Protein AF-A0A9D8N7I3-F1 (afdb_monomer_lite)

Sequence (74 aa):
FQQIYTADCREDVAAKYKSLLYRRTGSWPYADKNGSFLAELVDVTDEGTLILCDKVGQERHYAFKEVAFMLATE

Radius of gyration: 19.25 Å; chains: 1; bounding box: 37×35×57 Å

Foldseek 3Di:
DDDDDDDDDPPPVVVVVVVVVVPQPFFFWKAFPVGIATWHFPDADPQGWTWTAGPVRDTDTHHPPRMDGDDPDD

pLDDT: mean 70.69, std 16.68, range [35.34, 89.12]

Structure (mmCIF, N/CA/C/O backbone):
data_AF-A0A9D8N7I3-F1
#
_entry.id   AF-A0A9D8N7I3-F1
#
loop_
_atom_site.group_PDB
_atom_site.id
_atom_site.type_symbol
_atom_site.label_atom_id
_atom_site.label_alt_id
_atom_site.label_comp_id
_atom_site.label_asym_id
_atom_site.label_entity_id
_atom_site.label_seq_id
_atom_site.pdbx_PDB_ins_code
_atom_site.Cartn_x
_atom_site.Cartn_y
_atom_site.Cartn_z
_atom_site.occupancy
_atom_site.B_iso_or_equiv
_atom_site.auth_seq_id
_atom_site.auth_comp_id
_atom_site.auth_asym_id
_atom_site.auth_atom_id
_atom_site.pdbx_PDB_model_num
ATOM 1 N N . PHE A 1 1 ? 23.171 11.951 -42.665 1.00 38.28 1 PHE A N 1
ATOM 2 C CA . PHE A 1 1 ? 24.298 11.190 -42.092 1.00 38.28 1 PHE A CA 1
ATOM 3 C C . PHE A 1 1 ? 24.792 11.917 -40.848 1.00 38.28 1 PHE A C 1
ATOM 5 O O . PHE A 1 1 ? 24.753 13.136 -40.818 1.00 38.28 1 PHE A O 1
ATOM 12 N N . GLN A 1 2 ? 25.080 11.130 -39.817 1.00 35.34 2 GLN A N 1
ATOM 13 C CA . GLN A 1 2 ? 25.104 11.398 -38.372 1.00 35.34 2 GLN A CA 1
ATOM 14 C C . GLN A 1 2 ? 25.799 12.654 -37.803 1.00 35.34 2 GLN A C 1
ATOM 16 O O . GLN A 1 2 ? 26.883 13.028 -38.223 1.00 35.34 2 GLN A O 1
ATOM 21 N N . GLN A 1 3 ? 25.149 13.165 -36.742 1.00 44.50 3 GLN A N 1
ATOM 22 C CA . GLN A 1 3 ? 25.648 13.576 -35.413 1.00 44.50 3 GLN A CA 1
ATOM 23 C C . GLN A 1 3 ? 27.001 14.288 -35.282 1.00 44.50 3 GLN A C 1
ATOM 25 O O . GLN A 1 3 ? 28.049 13.678 -35.456 1.00 44.50 3 GLN A O 1
ATOM 30 N N . ILE A 1 4 ? 26.958 15.466 -34.648 1.00 45.00 4 ILE A N 1
ATOM 31 C CA . ILE A 1 4 ? 27.898 15.797 -33.569 1.00 45.00 4 ILE A CA 1
ATOM 32 C C . ILE A 1 4 ? 27.057 16.241 -32.361 1.00 45.00 4 ILE A C 1
ATOM 34 O O . ILE A 1 4 ? 26.464 17.315 -32.352 1.00 45.00 4 ILE A O 1
ATOM 38 N N . TYR A 1 5 ? 26.921 15.331 -31.392 1.00 45.72 5 TYR A N 1
ATOM 39 C CA . TYR A 1 5 ? 26.347 15.566 -30.066 1.00 45.72 5 TYR A CA 1
ATOM 40 C C . TYR A 1 5 ? 27.371 16.362 -29.255 1.00 45.72 5 TYR A C 1
ATOM 42 O O . TYR A 1 5 ? 28.385 15.799 -28.843 1.00 45.72 5 TYR A O 1
ATOM 50 N N . THR A 1 6 ? 27.123 17.648 -29.024 1.00 45.38 6 THR A N 1
ATOM 51 C CA . THR A 1 6 ? 27.950 18.432 -28.104 1.00 45.38 6 THR A CA 1
ATOM 52 C C . THR A 1 6 ? 27.362 18.328 -26.704 1.00 45.38 6 THR A C 1
ATOM 54 O O . THR A 1 6 ? 26.171 18.545 -26.491 1.00 45.38 6 THR A O 1
ATOM 57 N N . ALA A 1 7 ? 28.222 17.899 -25.788 1.00 53.06 7 ALA A N 1
ATOM 58 C CA . ALA A 1 7 ? 27.966 17.614 -24.393 1.00 53.06 7 ALA A CA 1
ATOM 59 C C . ALA A 1 7 ? 27.376 18.819 -23.644 1.00 53.06 7 ALA A C 1
ATOM 61 O O . ALA A 1 7 ? 28.062 19.815 -23.445 1.00 53.06 7 ALA A O 1
ATOM 62 N N . ASP A 1 8 ? 26.128 18.687 -23.196 1.00 46.56 8 ASP A N 1
ATOM 63 C CA . ASP A 1 8 ? 25.549 19.517 -22.144 1.00 46.56 8 ASP A CA 1
ATOM 64 C C . ASP A 1 8 ? 24.593 18.650 -21.300 1.00 46.56 8 ASP A C 1
ATOM 66 O O . ASP A 1 8 ? 23.518 18.231 -21.730 1.00 46.56 8 ASP A O 1
ATOM 70 N N . CYS A 1 9 ? 25.086 18.265 -20.124 1.00 50.25 9 CYS A N 1
ATOM 71 C CA . CYS A 1 9 ? 24.322 18.004 -18.901 1.00 50.25 9 CYS A CA 1
ATOM 72 C C . CYS A 1 9 ? 23.145 17.004 -18.954 1.00 50.25 9 CYS A C 1
ATOM 74 O O . CYS A 1 9 ? 22.093 17.211 -18.350 1.00 50.25 9 CYS A O 1
ATOM 76 N N . ARG A 1 10 ? 23.336 15.839 -19.582 1.00 47.09 10 ARG A N 1
ATOM 77 C CA . ARG A 1 10 ?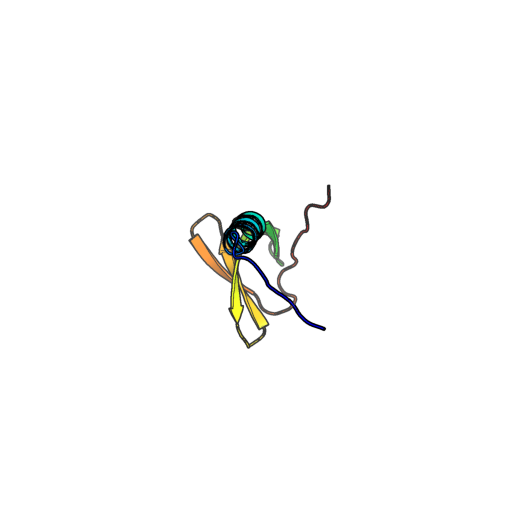 22.373 14.714 -19.528 1.00 47.09 10 ARG A CA 1
ATOM 78 C C . ARG A 1 10 ? 22.270 14.044 -18.139 1.00 47.09 10 ARG A C 1
ATOM 80 O O . ARG A 1 10 ? 21.431 13.168 -17.938 1.00 47.09 10 ARG A O 1
ATOM 87 N N . GLU A 1 11 ? 23.104 14.452 -17.186 1.00 51.72 11 GLU A N 1
ATOM 88 C CA . GLU A 1 11 ? 23.127 13.928 -15.815 1.00 51.72 11 GLU A CA 1
ATOM 89 C C . GLU A 1 11 ? 22.064 14.584 -14.910 1.00 51.72 11 GLU A C 1
ATOM 91 O O . GLU A 1 11 ? 21.577 13.945 -13.975 1.00 51.72 11 GLU A O 1
ATOM 96 N N . ASP A 1 12 ? 21.609 15.803 -15.230 1.00 55.94 12 ASP A N 1
ATOM 97 C CA . ASP A 1 12 ? 20.679 16.553 -14.372 1.00 55.94 12 ASP A CA 1
ATOM 98 C C . ASP A 1 12 ? 19.239 16.031 -14.476 1.00 55.94 12 ASP A C 1
ATOM 100 O O . ASP A 1 12 ? 18.551 15.858 -13.473 1.00 55.94 12 ASP A O 1
ATOM 104 N N . VAL A 1 13 ? 18.784 15.671 -15.682 1.00 56.53 13 VAL A N 1
ATOM 105 C CA . VAL A 1 13 ? 17.416 15.165 -15.895 1.00 56.53 13 VAL A CA 1
ATOM 106 C C . VAL A 1 13 ? 17.205 13.823 -15.196 1.00 56.53 13 VAL A C 1
ATOM 108 O O . VAL A 1 13 ? 16.151 13.610 -14.605 1.00 56.53 13 VAL A O 1
ATOM 111 N N . ALA A 1 14 ? 18.198 12.930 -15.203 1.00 57.62 14 ALA A N 1
ATOM 112 C CA . ALA A 1 14 ? 18.091 11.630 -14.544 1.00 57.62 14 ALA A CA 1
ATOM 113 C C . ALA A 1 14 ? 18.071 11.757 -13.010 1.00 57.62 14 ALA A C 1
ATOM 115 O O . ALA A 1 14 ? 17.278 11.081 -12.352 1.00 57.62 14 ALA A O 1
ATOM 116 N N . ALA A 1 15 ? 18.891 12.647 -12.442 1.00 59.56 15 ALA A N 1
ATOM 117 C CA . ALA A 1 15 ? 18.883 12.943 -11.011 1.00 59.56 15 ALA A CA 1
ATOM 118 C C . ALA A 1 15 ? 17.568 13.613 -10.586 1.00 59.56 15 ALA A C 1
ATOM 120 O O . ALA A 1 15 ? 16.922 13.166 -9.645 1.00 59.56 15 ALA A O 1
ATOM 121 N N . LYS A 1 16 ? 17.103 14.615 -11.336 1.00 61.00 16 LYS A N 1
ATOM 122 C CA . LYS A 1 16 ? 15.846 15.338 -11.085 1.00 61.00 16 LYS A CA 1
ATOM 123 C C . LYS A 1 16 ? 14.615 14.442 -11.245 1.00 61.00 16 LYS A C 1
ATOM 125 O O . LYS A 1 16 ? 13.673 14.552 -10.464 1.00 61.00 16 LYS A O 1
ATOM 130 N N . TYR A 1 17 ? 14.645 13.505 -12.195 1.00 53.31 17 TYR A N 1
ATOM 131 C CA . TYR A 1 17 ? 13.620 12.471 -12.365 1.00 53.31 17 TYR A CA 1
ATOM 132 C C . TYR A 1 17 ? 13.625 11.473 -11.197 1.00 53.31 17 TYR A C 1
ATOM 134 O O . TYR A 1 17 ? 12.565 11.174 -10.655 1.00 53.31 17 TYR A O 1
ATOM 142 N N . LYS A 1 18 ? 14.801 11.034 -10.721 1.00 55.97 18 LYS A N 1
ATOM 143 C CA . LYS A 1 18 ? 14.922 10.189 -9.517 1.00 55.97 18 LYS A CA 1
ATOM 144 C C . LYS A 1 18 ? 14.425 10.888 -8.247 1.00 55.97 18 LYS A C 1
ATOM 146 O O . LYS A 1 18 ? 13.716 10.264 -7.463 1.00 55.97 18 LYS A O 1
ATOM 151 N N . SER A 1 19 ? 14.721 12.174 -8.069 1.00 58.31 19 SER A N 1
ATOM 152 C CA . SER A 1 19 ? 14.270 12.965 -6.913 1.00 58.31 19 SER A CA 1
ATOM 153 C C . SER A 1 19 ? 12.758 13.212 -6.903 1.00 58.31 19 SER A C 1
ATOM 155 O O . SER A 1 19 ? 12.162 13.332 -5.837 1.00 58.31 19 SER A O 1
ATOM 157 N N . LEU A 1 20 ? 12.117 13.271 -8.077 1.00 56.59 20 LEU A N 1
ATOM 158 C CA . LEU A 1 20 ? 10.661 13.415 -8.208 1.00 56.59 20 LEU A CA 1
ATOM 159 C C . LEU A 1 20 ? 9.916 12.071 -8.150 1.00 56.59 20 LEU A C 1
ATOM 161 O O . LEU A 1 20 ? 8.771 12.051 -7.698 1.00 56.59 20 LEU A O 1
ATOM 165 N N . LEU A 1 21 ? 10.551 10.958 -8.547 1.00 53.72 21 LEU A N 1
ATOM 166 C CA . LEU A 1 21 ? 10.031 9.604 -8.301 1.00 53.72 21 LEU A CA 1
ATOM 167 C C . LEU A 1 21 ? 10.091 9.211 -6.821 1.00 53.72 21 LEU A C 1
ATOM 169 O O . LEU A 1 21 ? 9.283 8.399 -6.381 1.00 53.72 21 LEU A O 1
ATOM 173 N N . TYR A 1 22 ? 10.974 9.835 -6.035 1.00 46.28 22 TYR A N 1
ATOM 174 C CA . TYR A 1 22 ? 11.033 9.688 -4.576 1.00 46.28 22 TYR A CA 1
ATOM 175 C C . TYR A 1 22 ? 9.861 10.353 -3.827 1.00 46.28 22 TYR A C 1
ATOM 177 O O . TYR A 1 22 ? 9.900 10.514 -2.611 1.00 46.28 22 TYR A O 1
ATOM 185 N N . ARG A 1 23 ? 8.757 10.673 -4.513 1.00 51.06 23 ARG A N 1
ATOM 186 C CA . ARG A 1 23 ? 7.461 10.987 -3.885 1.00 51.06 23 ARG A CA 1
ATOM 187 C C . ARG A 1 23 ? 6.711 9.723 -3.470 1.00 51.06 23 ARG A C 1
ATOM 189 O O . ARG A 1 23 ? 5.525 9.567 -3.750 1.00 51.06 23 ARG A O 1
ATOM 196 N N . ARG A 1 24 ? 7.409 8.791 -2.830 1.00 50.91 24 ARG A N 1
ATOM 197 C CA . ARG A 1 24 ? 6.773 7.599 -2.262 1.00 50.91 24 ARG A CA 1
ATOM 198 C C . ARG A 1 24 ? 7.387 7.141 -0.946 1.00 50.91 24 ARG A C 1
ATOM 200 O O . ARG A 1 24 ? 7.111 6.032 -0.517 1.00 50.91 24 ARG A O 1
ATOM 207 N N . THR A 1 25 ? 8.176 7.995 -0.297 1.00 50.94 25 THR A N 1
ATOM 208 C CA . THR A 1 25 ? 8.444 7.855 1.135 1.00 50.94 25 THR A CA 1
ATOM 209 C C . THR A 1 25 ? 7.214 8.375 1.860 1.00 50.94 25 THR A C 1
ATOM 211 O O . THR A 1 25 ? 6.855 9.548 1.726 1.00 50.94 25 THR A O 1
ATOM 214 N N . GLY A 1 26 ? 6.499 7.487 2.534 1.00 63.19 26 GLY A N 1
ATOM 215 C CA . GLY A 1 26 ? 5.195 7.813 3.083 1.00 63.19 26 GLY A CA 1
ATOM 216 C C . GLY A 1 26 ? 4.445 6.570 3.513 1.00 63.19 26 GLY A C 1
ATOM 217 O O . GLY A 1 26 ? 4.326 5.596 2.773 1.00 63.19 26 GLY A O 1
ATOM 218 N N . SER A 1 27 ? 3.907 6.623 4.724 1.00 71.06 27 SER A N 1
ATOM 219 C CA . SER A 1 27 ? 2.990 5.608 5.216 1.00 71.06 27 SER A CA 1
ATOM 220 C C . SER A 1 27 ? 1.665 5.755 4.474 1.00 71.06 27 SER A C 1
ATOM 222 O O . SER A 1 27 ? 1.015 6.799 4.559 1.00 71.06 27 SER A O 1
ATOM 224 N N . TRP A 1 28 ? 1.256 4.713 3.769 1.00 80.69 28 TRP A N 1
ATOM 225 C CA . TRP A 1 28 ? -0.028 4.645 3.093 1.00 80.69 28 TRP A CA 1
ATOM 226 C C . TRP A 1 28 ? -1.033 3.880 3.949 1.00 80.69 28 TRP A C 1
ATOM 228 O O . TRP A 1 28 ? -0.632 3.010 4.728 1.00 80.69 28 TRP A O 1
ATOM 238 N N . PRO A 1 29 ? -2.334 4.183 3.834 1.00 83.94 29 PRO A N 1
ATOM 239 C CA . PRO A 1 29 ? -3.351 3.402 4.508 1.00 83.94 29 PRO A CA 1
ATOM 240 C C . PRO A 1 29 ? -3.486 2.038 3.826 1.00 83.94 29 PRO A C 1
ATOM 242 O O . PRO A 1 29 ? -3.848 1.918 2.656 1.00 83.94 29 PRO A O 1
ATOM 245 N N . TYR A 1 30 ? -3.191 1.002 4.591 1.00 87.00 30 TYR A N 1
ATOM 246 C CA . TYR A 1 30 ? -3.461 -0.389 4.277 1.00 87.00 30 TYR A CA 1
ATOM 247 C C . TYR A 1 30 ? -4.652 -0.857 5.105 1.00 87.00 30 TYR A C 1
ATOM 249 O O . TYR A 1 30 ? -4.891 -0.347 6.195 1.00 87.00 30 TYR A O 1
ATOM 257 N N . ALA A 1 31 ? -5.413 -1.815 4.595 1.00 84.12 31 ALA A N 1
ATOM 258 C CA . ALA A 1 31 ? -6.505 -2.448 5.317 1.00 84.12 31 ALA A CA 1
ATOM 259 C C . ALA A 1 31 ? -6.302 -3.961 5.336 1.00 84.12 31 ALA A C 1
ATOM 261 O O . ALA A 1 31 ? -6.235 -4.592 4.284 1.00 84.12 31 ALA A O 1
ATOM 262 N N . ASP A 1 32 ? -6.196 -4.530 6.530 1.00 86.56 32 ASP A N 1
ATOM 263 C CA . ASP A 1 32 ? -6.192 -5.971 6.764 1.00 86.56 32 ASP A CA 1
ATOM 264 C C . ASP A 1 32 ? -7.516 -6.417 7.418 1.00 86.56 32 ASP A C 1
ATOM 266 O O . ASP A 1 32 ? -8.436 -5.620 7.625 1.00 86.56 32 ASP A O 1
ATOM 270 N N . LYS A 1 33 ? -7.634 -7.709 7.752 1.00 83.88 33 LYS A N 1
ATOM 271 C CA . LYS A 1 33 ? -8.828 -8.293 8.400 1.00 83.88 33 LYS A CA 1
ATOM 272 C C . LYS A 1 33 ? -9.199 -7.612 9.725 1.00 83.88 33 LYS A C 1
ATOM 274 O O . LYS A 1 33 ? -10.358 -7.670 10.129 1.00 83.88 33 LYS A O 1
ATOM 279 N N . ASN A 1 34 ? -8.233 -7.004 10.405 1.00 81.75 34 ASN A N 1
ATOM 280 C CA . ASN A 1 34 ? -8.386 -6.377 11.710 1.00 81.75 34 ASN A CA 1
ATOM 281 C C . ASN A 1 34 ? -8.685 -4.867 11.626 1.00 81.75 34 ASN A C 1
ATOM 283 O O . ASN A 1 34 ? -8.978 -4.253 12.654 1.00 81.75 34 ASN A O 1
ATOM 287 N N . GLY A 1 35 ? -8.624 -4.264 10.434 1.00 84.31 35 GLY A N 1
ATOM 288 C CA . GLY A 1 35 ? -8.926 -2.850 10.205 1.00 84.31 35 GLY A CA 1
ATOM 289 C C . GLY A 1 35 ? -7.922 -2.150 9.291 1.00 84.31 35 GLY A C 1
ATOM 290 O O . GLY A 1 35 ? -7.105 -2.781 8.628 1.00 84.31 35 GLY A O 1
ATOM 291 N N . SER A 1 36 ? -7.997 -0.820 9.241 1.00 86.94 36 SER A N 1
ATOM 292 C CA . SER A 1 36 ? -7.076 0.016 8.466 1.00 86.94 36 SER A CA 1
ATOM 293 C C . SER A 1 36 ? -5.933 0.565 9.322 1.00 86.94 36 SER A C 1
ATOM 295 O O . SER A 1 36 ? -6.183 1.107 10.398 1.00 86.94 36 SER A O 1
ATOM 297 N N . PHE A 1 37 ? -4.703 0.500 8.821 1.00 86.19 37 PHE A N 1
ATOM 298 C CA . PHE A 1 37 ? -3.483 0.986 9.465 1.00 86.19 37 PHE A CA 1
ATOM 299 C C . PHE A 1 37 ? -2.591 1.728 8.464 1.00 86.19 37 PHE A C 1
ATOM 301 O O . PHE A 1 37 ? -2.753 1.599 7.256 1.00 86.19 37 PHE A O 1
ATOM 308 N N . LEU A 1 38 ? -1.656 2.538 8.959 1.00 86.38 38 LEU A N 1
ATOM 309 C CA . LEU A 1 38 ? -0.718 3.278 8.116 1.00 86.38 38 LEU A CA 1
ATOM 310 C C . LEU A 1 38 ? 0.635 2.579 8.132 1.00 86.38 38 LEU A C 1
ATOM 312 O O . LEU A 1 38 ? 1.316 2.594 9.152 1.00 86.38 38 LEU A O 1
ATOM 31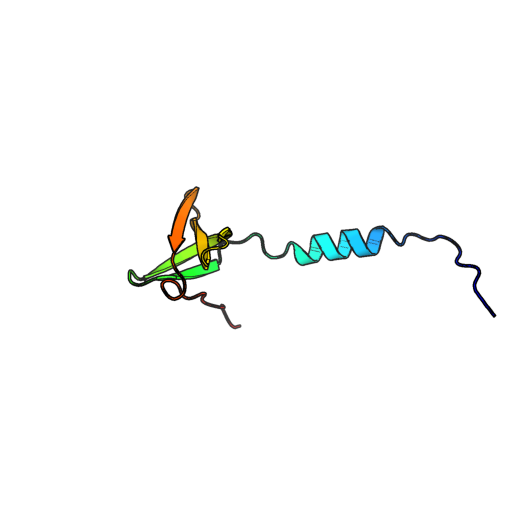6 N N . ALA A 1 39 ? 1.060 2.058 6.989 1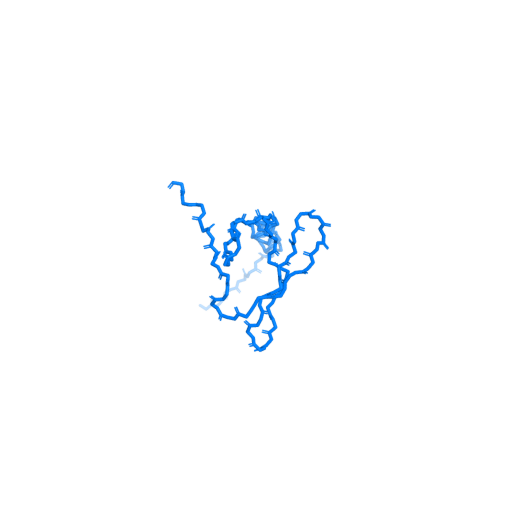.00 88.25 39 ALA A N 1
ATOM 317 C CA . ALA A 1 39 ? 2.368 1.432 6.863 1.00 88.25 39 ALA A CA 1
ATOM 318 C C . ALA A 1 39 ? 3.088 1.870 5.594 1.00 88.25 39 ALA A C 1
ATOM 320 O O . ALA A 1 39 ? 2.490 2.385 4.654 1.00 88.25 39 ALA A O 1
ATOM 321 N N . GLU A 1 40 ? 4.396 1.706 5.575 1.00 86.69 40 GLU A N 1
ATOM 322 C CA . GLU A 1 40 ? 5.233 1.865 4.401 1.00 86.69 40 GLU A CA 1
ATOM 323 C C . GLU A 1 40 ? 5.498 0.487 3.796 1.00 86.69 40 GLU A C 1
ATOM 325 O O . GLU A 1 40 ? 5.753 -0.472 4.522 1.00 86.69 40 GLU A O 1
ATOM 330 N N . LEU A 1 41 ? 5.409 0.371 2.470 1.00 84.19 41 LEU A N 1
ATOM 331 C CA . LEU A 1 41 ? 5.829 -0.852 1.793 1.00 84.19 41 LEU A CA 1
ATOM 332 C C . LEU A 1 41 ? 7.353 -0.896 1.803 1.00 84.19 41 LEU A C 1
ATOM 334 O O . LEU A 1 41 ? 7.980 -0.115 1.091 1.00 84.19 41 LEU A O 1
ATOM 338 N N . VAL A 1 42 ? 7.917 -1.792 2.607 1.00 86.75 42 VAL A N 1
ATOM 339 C CA . VAL A 1 42 ? 9.365 -1.984 2.708 1.00 86.75 42 VAL A CA 1
ATOM 340 C C . VAL A 1 42 ? 9.847 -2.827 1.544 1.00 86.75 42 VAL A C 1
ATOM 342 O O . VAL A 1 42 ? 10.733 -2.409 0.808 1.00 86.75 42 VAL A O 1
ATOM 345 N N . ASP A 1 43 ? 9.245 -4.003 1.372 1.00 82.88 43 ASP A N 1
ATOM 346 C CA . ASP A 1 43 ? 9.680 -4.981 0.384 1.00 82.88 43 ASP A CA 1
ATOM 347 C C . ASP A 1 43 ? 8.558 -5.983 0.068 1.00 82.88 43 ASP A C 1
ATOM 349 O O . ASP A 1 43 ? 7.518 -6.016 0.734 1.00 82.88 43 ASP A O 1
ATOM 353 N N . VAL A 1 44 ? 8.748 -6.799 -0.965 1.00 83.25 44 VAL A N 1
ATOM 354 C CA . VAL A 1 44 ? 7.860 -7.915 -1.296 1.00 83.25 44 VAL A CA 1
ATOM 355 C C . VAL A 1 44 ? 8.742 -9.114 -1.608 1.00 83.25 44 VAL A C 1
ATOM 357 O O . VAL A 1 44 ? 9.498 -9.101 -2.575 1.00 83.25 44 VAL A O 1
ATOM 360 N N . THR A 1 45 ? 8.619 -10.159 -0.795 1.00 85.06 45 THR A N 1
ATOM 361 C CA . THR A 1 45 ? 9.362 -11.414 -0.984 1.00 85.06 45 THR A CA 1
ATOM 362 C C . THR A 1 45 ? 8.977 -12.108 -2.296 1.00 85.06 45 THR A C 1
ATOM 364 O O . THR A 1 45 ? 7.858 -11.943 -2.786 1.00 85.06 45 THR A O 1
ATOM 367 N N . ASP A 1 46 ? 9.872 -12.949 -2.824 1.00 79.25 46 ASP A N 1
ATOM 368 C CA . ASP A 1 46 ? 9.640 -13.754 -4.040 1.00 79.25 46 ASP A CA 1
ATOM 369 C C . ASP A 1 46 ? 8.431 -14.706 -3.906 1.00 79.25 46 ASP A C 1
ATOM 371 O O . ASP A 1 46 ? 7.710 -14.956 -4.868 1.00 79.25 46 ASP A O 1
ATOM 375 N N . GLU A 1 47 ? 8.122 -15.139 -2.678 1.00 81.44 47 GLU A N 1
ATOM 376 C CA . GLU A 1 47 ? 6.924 -15.924 -2.342 1.00 81.44 47 GLU A CA 1
ATOM 377 C C . GLU A 1 47 ? 5.611 -15.112 -2.421 1.00 81.44 47 GLU A C 1
ATOM 379 O O . GLU A 1 47 ? 4.522 -15.661 -2.247 1.00 81.44 47 GLU A O 1
ATOM 384 N N . GLY A 1 48 ? 5.682 -13.803 -2.685 1.00 79.56 48 GLY A N 1
ATOM 385 C CA . GLY A 1 48 ? 4.523 -12.914 -2.783 1.00 79.56 48 GLY A CA 1
ATOM 386 C C . GLY A 1 48 ? 4.027 -12.370 -1.440 1.00 79.56 48 GLY A C 1
ATOM 387 O O . GLY A 1 48 ? 2.896 -11.885 -1.357 1.00 79.56 48 GLY A O 1
ATOM 388 N N . THR A 1 49 ? 4.851 -12.439 -0.389 1.00 86.25 49 THR A N 1
ATOM 389 C CA . THR A 1 49 ? 4.560 -11.829 0.921 1.00 86.25 49 THR A CA 1
ATOM 390 C C . THR A 1 49 ? 4.972 -10.362 0.920 1.00 86.25 49 THR A C 1
ATOM 392 O O . THR A 1 49 ? 6.136 -10.055 0.660 1.00 86.25 49 THR A O 1
ATOM 395 N N . LEU A 1 50 ? 4.037 -9.464 1.239 1.00 87.50 50 LEU A N 1
ATOM 396 C CA . LEU A 1 50 ? 4.294 -8.035 1.402 1.00 87.50 50 LEU A CA 1
ATOM 397 C C . LEU A 1 50 ? 4.858 -7.751 2.794 1.00 87.50 50 LEU A C 1
ATOM 399 O O . LEU A 1 50 ? 4.246 -8.120 3.799 1.00 87.50 50 LEU A O 1
ATOM 403 N N . ILE A 1 51 ? 5.988 -7.049 2.840 1.00 88.75 51 ILE A N 1
ATOM 404 C CA . ILE A 1 51 ? 6.619 -6.550 4.059 1.00 88.75 51 ILE A CA 1
ATOM 405 C C . ILE A 1 51 ? 6.232 -5.082 4.216 1.00 88.75 51 ILE A C 1
ATOM 407 O O . ILE A 1 51 ? 6.652 -4.216 3.445 1.00 88.75 51 ILE A O 1
ATOM 411 N N . LEU A 1 52 ? 5.395 -4.810 5.212 1.00 88.81 52 LEU A N 1
ATOM 412 C CA . LEU A 1 52 ? 4.912 -3.476 5.548 1.00 88.81 52 LEU A CA 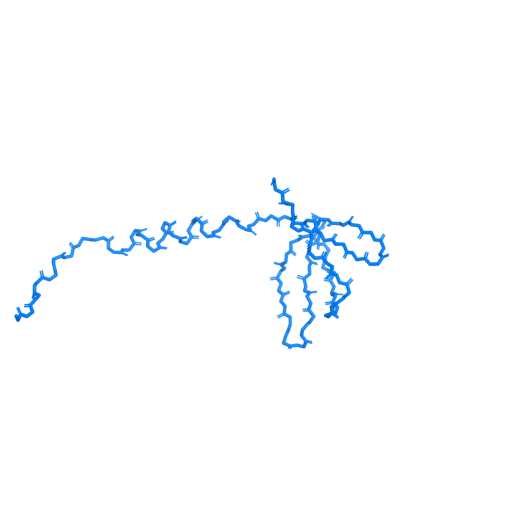1
ATOM 413 C C . LEU A 1 52 ? 5.512 -3.031 6.882 1.00 88.81 52 LEU A C 1
ATOM 415 O O . LEU A 1 52 ? 5.440 -3.774 7.853 1.00 88.81 52 LEU A O 1
ATOM 419 N N . CYS A 1 53 ? 6.050 -1.819 6.967 1.00 89.12 53 CYS A N 1
ATOM 420 C CA . CYS A 1 53 ? 6.542 -1.242 8.217 1.00 89.12 53 CYS A CA 1
ATOM 421 C C . CYS A 1 53 ? 5.601 -0.139 8.695 1.00 89.12 53 CYS A C 1
ATOM 423 O O . CYS A 1 53 ? 5.382 0.855 8.003 1.00 89.12 53 CYS A O 1
ATOM 425 N N . ASP A 1 54 ? 5.002 -0.326 9.867 1.00 87.81 54 ASP A N 1
ATOM 426 C CA . ASP A 1 54 ? 4.136 0.682 10.480 1.00 87.81 54 ASP A CA 1
ATOM 427 C C . ASP A 1 54 ? 4.953 1.903 10.949 1.00 87.81 54 ASP A C 1
ATOM 429 O O . ASP A 1 54 ? 6.176 1.842 11.088 1.00 87.81 54 ASP A O 1
ATOM 433 N N . LYS A 1 55 ? 4.294 3.021 11.274 1.00 81.50 55 LYS A N 1
ATOM 434 C CA . LYS A 1 55 ? 4.959 4.243 11.774 1.00 81.50 55 LYS A CA 1
ATOM 435 C C . LYS A 1 55 ? 5.764 4.029 13.056 1.00 81.50 55 LYS A C 1
ATOM 437 O O . LYS A 1 55 ? 6.640 4.830 13.370 1.00 81.50 55 LYS A O 1
ATOM 442 N N . VAL A 1 56 ? 5.456 2.970 13.800 1.00 81.88 56 VAL A N 1
ATOM 443 C CA . VAL A 1 56 ? 6.159 2.580 15.030 1.00 81.88 56 VAL A CA 1
ATOM 444 C C . VAL A 1 56 ? 7.446 1.782 14.732 1.00 81.88 56 VAL A C 1
ATOM 446 O O . VAL A 1 56 ? 8.167 1.416 15.653 1.00 81.88 56 VAL A O 1
ATOM 449 N N . GLY A 1 57 ? 7.764 1.516 13.458 1.00 82.44 57 GLY A N 1
ATOM 450 C CA . GLY A 1 57 ? 8.921 0.708 13.056 1.00 82.44 57 GLY A CA 1
ATOM 451 C C . GLY A 1 57 ? 8.670 -0.799 13.147 1.00 82.44 57 GLY A C 1
ATOM 452 O O . GLY A 1 57 ? 9.616 -1.578 13.197 1.00 82.44 57 GLY A O 1
ATOM 453 N N . GLN A 1 58 ? 7.403 -1.216 13.233 1.00 85.88 58 GLN A N 1
ATOM 454 C CA . GLN A 1 58 ? 7.039 -2.624 13.323 1.00 85.88 58 GLN A CA 1
ATOM 455 C C . GLN A 1 58 ? 6.790 -3.203 11.935 1.00 85.88 58 GLN A C 1
ATOM 457 O O . GLN A 1 58 ? 5.877 -2.770 11.230 1.00 85.88 58 GLN A O 1
ATOM 462 N N . GLU A 1 59 ? 7.573 -4.218 11.587 1.00 88.31 59 GLU A N 1
ATOM 463 C CA . GLU A 1 59 ? 7.418 -4.982 10.356 1.00 88.31 59 GLU A CA 1
ATOM 464 C C . GLU A 1 59 ? 6.249 -5.964 10.481 1.00 88.31 59 GLU A C 1
ATOM 466 O O . GLU A 1 59 ? 6.096 -6.682 11.474 1.00 88.31 59 GLU A O 1
ATOM 471 N N . ARG A 1 60 ? 5.394 -5.977 9.464 1.00 87.62 60 ARG A N 1
ATOM 472 C CA . ARG A 1 60 ? 4.236 -6.852 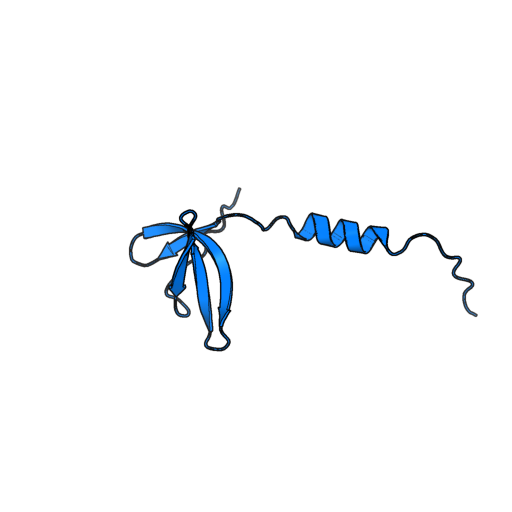9.332 1.00 87.62 60 ARG A CA 1
ATOM 473 C C . ARG A 1 60 ? 4.300 -7.545 7.986 1.00 87.62 60 ARG A C 1
ATOM 475 O O . ARG A 1 60 ? 4.463 -6.898 6.953 1.00 87.62 60 ARG A O 1
ATOM 482 N N . HIS A 1 61 ? 4.156 -8.862 8.013 1.00 88.88 61 HIS A N 1
ATOM 483 C CA . HIS A 1 61 ? 4.215 -9.705 6.828 1.00 88.88 61 HIS A CA 1
ATOM 484 C C . HIS A 1 61 ? 2.805 -10.156 6.468 1.00 88.88 61 HIS A C 1
ATOM 486 O O . HIS A 1 61 ? 2.123 -10.763 7.293 1.00 88.88 61 HIS A O 1
ATOM 492 N N . TYR A 1 62 ? 2.373 -9.859 5.246 1.00 86.38 62 TYR A N 1
ATOM 493 C CA . TYR A 1 62 ? 1.047 -10.220 4.753 1.00 86.38 62 TYR A CA 1
ATOM 494 C C . TYR A 1 62 ? 1.162 -11.055 3.485 1.00 86.38 62 TYR A C 1
ATOM 496 O O . TYR A 1 62 ? 1.838 -10.653 2.537 1.00 86.38 62 TYR A O 1
ATOM 504 N N . ALA A 1 63 ? 0.478 -12.198 3.441 1.00 83.56 63 ALA A N 1
ATOM 505 C CA . ALA A 1 63 ? 0.403 -12.995 2.226 1.00 83.56 63 ALA A CA 1
ATOM 506 C C . ALA A 1 63 ? -0.488 -12.319 1.167 1.00 83.56 63 ALA A C 1
ATOM 508 O O . ALA A 1 63 ? -1.317 -11.447 1.460 1.00 83.56 63 ALA A O 1
ATOM 509 N N . PHE A 1 64 ? -0.335 -12.745 -0.087 1.00 67.06 64 PHE A N 1
ATOM 510 C CA . PHE A 1 64 ? -1.140 -12.257 -1.204 1.00 67.06 64 PHE A CA 1
ATOM 511 C C . PHE A 1 64 ? -2.648 -12.373 -0.892 1.00 67.06 64 PHE A C 1
ATOM 513 O O . PHE A 1 64 ? -3.145 -13.456 -0.588 1.00 67.06 64 PHE A O 1
ATOM 520 N N . LYS A 1 65 ? -3.377 -11.249 -0.999 1.00 76.38 65 LYS A N 1
ATOM 521 C CA . LYS A 1 65 ? -4.803 -11.037 -0.638 1.00 76.38 65 LYS A CA 1
ATOM 522 C C . LYS A 1 65 ? -5.150 -10.835 0.842 1.00 76.38 65 LYS A C 1
ATOM 524 O O . LYS A 1 65 ? -6.330 -10.658 1.140 1.00 76.38 65 LYS A O 1
ATOM 529 N N . GLU A 1 66 ? -4.193 -10.816 1.763 1.00 79.12 66 GLU A N 1
ATOM 530 C CA . GLU A 1 66 ? -4.506 -10.532 3.175 1.00 79.12 66 GLU A CA 1
ATOM 531 C C . GLU A 1 66 ? -4.573 -9.042 3.510 1.00 79.12 66 GLU A C 1
ATOM 533 O O . GLU A 1 66 ? -5.194 -8.669 4.505 1.00 79.12 66 GLU A O 1
ATOM 538 N N . VAL A 1 67 ? -3.990 -8.196 2.661 1.00 80.88 67 VAL A N 1
ATOM 539 C CA . VAL A 1 67 ? -3.979 -6.747 2.837 1.00 80.88 67 VAL A CA 1
ATOM 540 C C . VAL A 1 67 ? -4.414 -6.039 1.554 1.00 80.88 67 VAL A C 1
ATOM 542 O O . VAL A 1 67 ? -3.987 -6.388 0.451 1.00 80.88 67 VAL A O 1
ATOM 545 N N . ALA A 1 68 ? -5.283 -5.043 1.698 1.00 81.12 68 ALA A N 1
ATOM 546 C CA . ALA A 1 68 ? -5.732 -4.160 0.635 1.00 81.12 68 ALA A CA 1
ATOM 547 C C . ALA A 1 68 ? -5.036 -2.803 0.761 1.00 81.12 68 ALA A C 1
ATOM 549 O O . ALA A 1 68 ? -5.020 -2.186 1.825 1.00 81.12 68 ALA A O 1
ATOM 550 N N . PHE A 1 69 ? -4.470 -2.325 -0.340 1.00 81.50 69 PHE A N 1
ATOM 551 C CA . PHE A 1 69 ? -3.928 -0.977 -0.415 1.00 81.50 69 PHE A CA 1
ATOM 552 C C . PHE A 1 69 ? -5.069 0.014 -0.660 1.00 81.50 69 PHE A C 1
ATOM 554 O O . PHE A 1 69 ? -5.729 -0.056 -1.700 1.00 81.50 69 PHE A O 1
ATOM 561 N N . MET A 1 70 ? -5.315 0.928 0.282 1.00 78.19 70 MET A N 1
ATOM 562 C CA . MET A 1 70 ? -6.296 1.992 0.086 1.00 78.19 70 MET A CA 1
ATOM 563 C C . MET A 1 70 ? -5.624 3.159 -0.632 1.00 78.19 70 MET A C 1
ATOM 565 O O . MET A 1 70 ? -4.954 3.994 -0.029 1.00 78.19 70 MET A O 1
ATOM 569 N N . LEU A 1 71 ? -5.812 3.218 -1.950 1.00 69.25 71 LEU A N 1
ATOM 570 C CA . LEU A 1 71 ? -5.537 4.424 -2.722 1.00 69.25 71 LEU A CA 1
ATOM 571 C C . LEU A 1 71 ? -6.488 5.517 -2.230 1.00 69.25 71 LEU A C 1
ATOM 573 O O . LEU A 1 71 ? -7.682 5.472 -2.530 1.00 69.25 71 LEU A O 1
ATOM 577 N N . ALA A 1 72 ? -5.973 6.486 -1.470 1.00 56.00 72 ALA A N 1
ATOM 578 C CA . ALA A 1 72 ? -6.687 7.733 -1.238 1.00 56.00 72 ALA A CA 1
ATOM 579 C C . ALA A 1 72 ? -6.874 8.395 -2.610 1.00 56.00 72 ALA A C 1
ATOM 581 O O . ALA A 1 72 ? -5.934 8.937 -3.183 1.00 56.0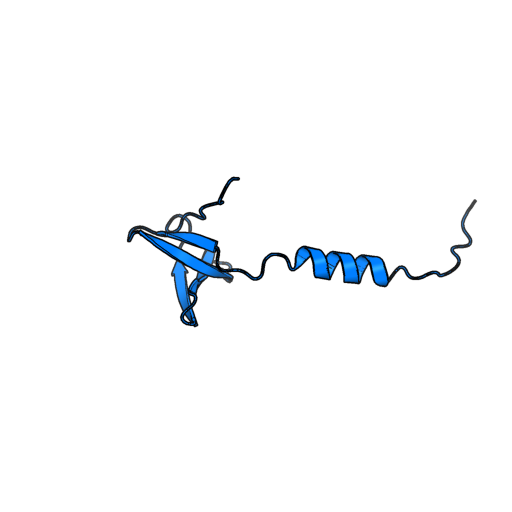0 72 ALA A O 1
ATOM 582 N N . THR A 1 73 ? -8.060 8.216 -3.181 1.00 45.00 73 THR A N 1
ATOM 583 C CA . THR A 1 73 ? -8.464 8.870 -4.421 1.00 45.00 73 THR A CA 1
ATOM 584 C C . THR A 1 73 ? -8.971 10.252 -4.022 1.00 45.00 73 THR A C 1
ATOM 586 O O . THR A 1 73 ? -9.858 10.333 -3.171 1.00 45.00 73 THR A O 1
ATOM 589 N N . GLU A 1 74 ? -8.346 11.304 -4.555 1.00 47.88 74 GLU A N 1
ATOM 590 C CA . GLU A 1 74 ? -8.812 12.698 -4.450 1.00 47.88 74 GLU A CA 1
ATOM 591 C C . GLU A 1 74 ? -10.083 12.933 -5.276 1.00 47.88 74 GLU A C 1
ATOM 593 O O . GLU A 1 74 ? -10.196 12.335 -6.374 1.00 47.88 74 GLU A O 1
#

Secondary structure (DSSP, 8-state):
---------HHHHHHHHHHHHTTT-SPEEEEETTEEEEEEEEEE-TTS-EEEEETTS-EEEE-TTS-EE-----